Protein AF-W4IY45-F1 (afdb_monomer_lite)

Secondary structure (DSSP, 8-state):
-B-TTSPBP-HHHHHHHHHHHHHHHHHHHHHHHHHHHHHHHHHHHHHHHHHHHHHHHHHHHSS-HHHHHHHHHHHHHH-TT--S-B-HHHHHHHHHHTT----SHHHHHHHHHHH-TT-SSSB-HHHHHHHHHHHHHHHHSPP-HHHHHHIIIIII---TT-SS-S-HHHHHHHHHHH-

Structure (mmCIF, N/CA/C/O backbone):
data_AF-W4IY45-F1
#
_entry.id   AF-W4IY45-F1
#
loop_
_atom_site.group_PDB
_atom_site.id
_atom_site.type_symbol
_atom_site.label_atom_id
_atom_site.label_alt_id
_atom_site.label_comp_id
_atom_site.label_asym_id
_atom_site.label_entity_id
_atom_site.label_seq_id
_atom_site.pdbx_PDB_ins_code
_atom_site.Cartn_x
_atom_site.Cartn_y
_atom_site.Cartn_z
_atom_site.occupancy
_atom_site.B_iso_or_equiv
_atom_site.auth_seq_id
_atom_site.auth_comp_id
_atom_site.auth_asym_id
_atom_site.auth_atom_id
_atom_site.pdbx_PDB_model_num
ATOM 1 N N . MET A 1 1 ? -22.930 11.725 40.849 1.00 50.28 1 MET A N 1
ATOM 2 C CA . MET A 1 1 ? -23.897 10.646 40.537 1.00 50.28 1 MET A CA 1
ATOM 3 C C . MET A 1 1 ? -23.466 9.392 41.282 1.00 50.28 1 MET A C 1
ATOM 5 O O . MET A 1 1 ? -22.306 9.022 41.163 1.00 50.28 1 MET A O 1
ATOM 9 N N . VAL A 1 2 ? -24.352 8.785 42.075 1.00 48.62 2 VAL A N 1
ATOM 10 C CA . VAL A 1 2 ? -24.099 7.513 42.782 1.00 48.62 2 VAL A CA 1
ATOM 11 C C . VAL A 1 2 ? -24.823 6.410 42.011 1.00 48.62 2 VAL A C 1
ATOM 13 O O . VAL A 1 2 ? -25.978 6.597 41.627 1.00 48.62 2 VAL A O 1
ATOM 16 N N . THR A 1 3 ? -24.148 5.299 41.716 1.00 58.56 3 THR A N 1
ATOM 17 C CA . THR A 1 3 ? -24.771 4.162 41.015 1.00 58.56 3 THR A CA 1
ATOM 18 C C . THR A 1 3 ? -25.745 3.418 41.937 1.00 58.56 3 THR A C 1
ATOM 20 O O . THR A 1 3 ? -25.704 3.570 43.157 1.00 58.56 3 THR A O 1
ATOM 23 N N . LYS A 1 4 ? -26.605 2.551 41.377 1.00 54.94 4 LYS A N 1
ATOM 24 C CA . LYS A 1 4 ? -27.532 1.693 42.150 1.00 54.94 4 LYS A CA 1
ATOM 25 C C . LYS A 1 4 ? -26.846 0.817 43.217 1.00 54.94 4 LYS A C 1
ATOM 27 O O . LYS A 1 4 ? -27.533 0.290 44.082 1.00 54.94 4 LYS A O 1
ATOM 32 N N . THR A 1 5 ? -25.521 0.667 43.166 1.00 64.38 5 THR A N 1
ATOM 33 C CA . THR A 1 5 ? -24.708 -0.104 44.117 1.00 64.38 5 THR A CA 1
ATOM 34 C C . THR A 1 5 ? -24.023 0.751 45.193 1.00 64.38 5 THR A C 1
ATOM 36 O O . THR A 1 5 ? -23.265 0.212 45.990 1.00 64.38 5 THR A O 1
ATOM 39 N N . GLY A 1 6 ? -24.284 2.064 45.259 1.00 54.69 6 GLY A N 1
ATOM 40 C CA . GLY A 1 6 ? -23.767 2.944 46.319 1.00 54.69 6 GLY A CA 1
ATOM 41 C C . GLY A 1 6 ? -22.350 3.482 46.092 1.00 54.69 6 GLY A C 1
ATOM 42 O O . GLY A 1 6 ? -21.842 4.227 46.926 1.00 54.69 6 GLY A O 1
ATOM 43 N N . TYR A 1 7 ? -21.719 3.163 44.960 1.00 61.53 7 TYR A N 1
ATOM 44 C CA . TYR A 1 7 ? -20.392 3.675 44.622 1.00 61.53 7 TYR A CA 1
ATOM 45 C C . TYR A 1 7 ? -20.483 5.065 43.977 1.00 61.53 7 TYR A C 1
ATOM 47 O O . TYR A 1 7 ? -21.289 5.310 43.070 1.00 61.53 7 TYR A O 1
ATOM 55 N N . LEU A 1 8 ? -19.643 5.985 44.455 1.00 67.19 8 LEU A N 1
ATOM 56 C CA . LEU A 1 8 ? -19.409 7.288 43.837 1.00 67.19 8 LEU A CA 1
ATOM 57 C C . LEU A 1 8 ? -18.656 7.080 42.519 1.00 67.19 8 LEU A C 1
ATOM 59 O O . LEU A 1 8 ? -17.577 6.495 42.509 1.00 67.19 8 LEU A O 1
ATOM 63 N N . ILE A 1 9 ? -19.228 7.552 41.410 1.00 66.62 9 ILE A N 1
ATOM 64 C CA . ILE A 1 9 ? -18.520 7.582 40.128 1.00 66.62 9 ILE A CA 1
ATOM 65 C C . ILE A 1 9 ? -17.442 8.662 40.226 1.00 66.62 9 ILE A C 1
ATOM 67 O O . ILE A 1 9 ? -17.773 9.841 40.373 1.00 66.62 9 ILE A O 1
ATOM 71 N N . ASP A 1 10 ? -16.173 8.263 40.137 1.00 81.00 10 ASP A N 1
ATOM 72 C CA . ASP A 1 10 ? -15.065 9.197 39.957 1.00 81.00 10 ASP A CA 1
ATOM 73 C C . ASP A 1 10 ? -15.145 9.779 38.542 1.00 81.00 10 ASP A C 1
ATOM 75 O O . ASP A 1 10 ? -14.799 9.139 37.548 1.00 81.00 10 ASP A O 1
ATOM 79 N N . THR A 1 11 ? -15.669 10.997 38.451 1.00 81.94 11 THR A N 1
ATOM 80 C CA . THR A 1 11 ? -15.877 11.686 37.178 1.00 81.94 11 THR A CA 1
ATOM 81 C C . THR A 1 11 ? -14.561 12.013 36.481 1.00 81.94 11 THR A C 1
ATOM 83 O O . THR A 1 11 ? -14.537 12.023 35.256 1.00 81.94 11 THR A O 1
ATOM 86 N N . LYS A 1 12 ? -13.459 12.210 37.222 1.00 84.12 12 LYS A N 1
ATOM 87 C CA . LYS A 1 12 ? -12.136 12.453 36.625 1.00 84.12 12 LYS A CA 1
ATOM 88 C C . LYS A 1 12 ? -11.596 11.189 35.974 1.00 84.12 12 LYS A C 1
ATOM 90 O O . LYS A 1 12 ? -11.085 11.247 34.860 1.00 84.12 12 LYS A O 1
ATOM 95 N N . LEU A 1 13 ? -11.744 10.046 36.645 1.00 82.38 13 LEU A N 1
ATOM 96 C CA . LEU A 1 13 ? -11.388 8.754 36.061 1.00 82.38 13 LEU A CA 1
ATOM 97 C C . LEU A 1 13 ? -12.245 8.457 34.823 1.00 82.38 13 LEU A C 1
ATOM 99 O O . LEU A 1 13 ? -11.724 7.991 33.815 1.00 82.38 13 LEU A O 1
ATOM 103 N N . LEU A 1 14 ? -13.546 8.760 34.873 1.00 84.06 14 LEU A N 1
ATOM 104 C CA . LEU A 1 14 ? -14.443 8.565 33.733 1.00 84.06 14 LEU A CA 1
ATOM 105 C C . LEU A 1 14 ? -14.041 9.426 32.526 1.00 84.06 14 LEU A C 1
ATOM 107 O O . LEU A 1 14 ? -14.014 8.915 31.411 1.00 84.06 14 LEU A O 1
ATOM 111 N N . GLU A 1 15 ? -13.697 10.698 32.739 1.00 86.25 15 GLU A N 1
ATOM 112 C CA . GLU A 1 15 ? -13.178 11.584 31.687 1.00 86.25 15 GLU A CA 1
ATOM 113 C C . GLU A 1 15 ? -11.869 11.050 31.092 1.00 86.25 15 GLU A C 1
ATOM 115 O O . GLU A 1 15 ? -11.712 11.026 29.874 1.00 86.25 15 GLU A O 1
ATOM 120 N N . GLN A 1 16 ? -10.952 10.551 31.925 1.00 87.44 16 GLN A N 1
ATOM 121 C CA . GLN A 1 16 ? -9.695 9.957 31.459 1.00 87.44 16 GLN A CA 1
ATOM 122 C C . GLN A 1 16 ? -9.916 8.706 30.606 1.00 87.44 16 GLN A C 1
ATOM 124 O O . GLN A 1 16 ? -9.326 8.587 29.533 1.00 87.44 16 GLN A O 1
ATOM 129 N N . VAL A 1 17 ? -10.772 7.786 31.061 1.00 85.00 17 VAL A N 1
ATOM 130 C CA . VAL A 1 17 ? -11.128 6.579 30.298 1.00 85.00 17 VAL A CA 1
ATOM 131 C C . VAL A 1 17 ? -11.803 6.965 28.986 1.00 85.00 17 VAL A C 1
ATOM 133 O O . VAL A 1 17 ? -11.487 6.405 27.942 1.00 85.00 17 VAL A O 1
ATOM 136 N N . TRP A 1 18 ? -12.694 7.953 29.018 1.00 84.69 18 TRP A N 1
ATOM 137 C CA . TRP A 1 18 ? -13.391 8.430 27.832 1.00 84.69 18 TRP A CA 1
ATOM 138 C C . TRP A 1 18 ? -12.443 9.030 26.787 1.00 84.69 18 TRP A C 1
ATOM 140 O O . TRP A 1 18 ? -12.529 8.671 25.613 1.00 84.69 18 TRP A O 1
ATOM 150 N N . GLU A 1 19 ? -11.522 9.911 27.187 1.00 88.12 19 GLU A N 1
ATOM 151 C CA . GLU A 1 19 ? -10.541 10.486 26.258 1.00 88.12 19 GLU A CA 1
ATOM 152 C C . GLU A 1 19 ? -9.558 9.431 25.735 1.00 88.12 19 GLU A C 1
ATOM 154 O O . GLU A 1 19 ? -9.197 9.463 24.556 1.00 88.12 19 GLU A O 1
ATOM 159 N N . TYR A 1 20 ? -9.172 8.460 26.569 1.00 89.19 20 TYR A N 1
ATOM 160 C CA . TYR A 1 20 ? -8.346 7.331 26.142 1.00 89.19 20 TYR A CA 1
ATOM 161 C C . TYR A 1 20 ? -9.046 6.495 25.064 1.00 89.19 20 TYR A C 1
ATOM 163 O O . TYR A 1 20 ? -8.506 6.330 23.971 1.00 89.19 20 TYR A O 1
ATOM 171 N N . GLU A 1 21 ? -10.269 6.032 25.330 1.00 85.88 21 GLU A N 1
ATOM 172 C CA . GLU A 1 21 ? -11.052 5.232 24.380 1.00 85.88 21 GLU A CA 1
ATOM 173 C C . GLU A 1 21 ? -11.372 6.016 23.106 1.00 85.88 21 GLU A C 1
ATOM 175 O O . GLU A 1 21 ? -11.332 5.470 22.004 1.00 85.88 21 GLU A O 1
ATOM 180 N N . ARG A 1 22 ? -11.661 7.319 23.214 1.00 83.12 22 ARG A N 1
ATOM 181 C CA . ARG A 1 22 ? -11.863 8.179 22.042 1.00 83.12 22 ARG A CA 1
ATOM 182 C C . ARG A 1 22 ? -10.600 8.244 21.186 1.00 83.12 22 ARG A C 1
ATOM 184 O O . ARG A 1 22 ? -10.692 8.059 19.975 1.00 83.12 22 ARG A O 1
ATOM 191 N N . SER A 1 23 ? -9.447 8.507 21.797 1.00 86.62 23 SER A N 1
ATOM 192 C CA . SER A 1 23 ? -8.158 8.582 21.100 1.00 86.62 23 SER A CA 1
ATOM 193 C C . SER A 1 23 ? -7.814 7.260 20.413 1.00 86.62 23 SER A C 1
ATOM 195 O O . SER A 1 23 ? -7.469 7.238 19.229 1.00 86.62 23 SER A O 1
ATOM 197 N N . ASP A 1 24 ? -7.997 6.143 21.117 1.00 84.19 24 ASP A N 1
ATOM 198 C CA . ASP A 1 24 ? -7.724 4.815 20.574 1.00 84.19 24 ASP A CA 1
ATOM 199 C C . ASP A 1 24 ? -8.681 4.456 19.425 1.00 84.19 24 ASP A C 1
ATOM 201 O O . ASP A 1 24 ? -8.259 3.932 18.393 1.00 84.19 24 ASP A O 1
ATOM 205 N N . ASN A 1 25 ? -9.959 4.829 19.528 1.00 83.06 25 ASN A N 1
ATOM 206 C CA . ASN A 1 25 ? -10.916 4.659 18.436 1.00 83.06 25 ASN A CA 1
ATOM 207 C C . ASN A 1 25 ? -10.571 5.517 17.212 1.00 83.06 25 ASN A C 1
ATOM 209 O O . ASN A 1 25 ? -10.646 5.014 16.092 1.00 83.06 25 ASN A O 1
ATOM 213 N N . ILE A 1 26 ? -10.155 6.775 17.396 1.00 80.94 26 ILE A N 1
ATOM 214 C CA . ILE A 1 26 ? -9.695 7.634 16.290 1.00 80.94 26 ILE A CA 1
ATOM 215 C C . ILE A 1 26 ? -8.510 6.981 15.576 1.00 80.94 26 ILE A C 1
ATOM 217 O O . ILE A 1 26 ? -8.502 6.900 14.347 1.00 80.94 26 ILE A O 1
ATOM 221 N N . LYS A 1 27 ? -7.541 6.466 16.338 1.00 82.44 27 LYS A N 1
ATOM 222 C CA . LYS A 1 27 ? -6.377 5.770 15.788 1.00 82.44 27 LYS A CA 1
ATOM 223 C C . LYS A 1 27 ? -6.788 4.546 14.964 1.00 82.44 27 LYS A C 1
ATOM 225 O O . LYS A 1 27 ? -6.407 4.451 13.801 1.00 82.44 27 LYS A O 1
ATOM 230 N N . ARG A 1 28 ? -7.618 3.659 15.523 1.00 80.94 28 ARG A N 1
ATOM 231 C CA . ARG A 1 28 ? -8.103 2.451 14.828 1.00 80.94 28 ARG A CA 1
ATOM 232 C C . ARG A 1 28 ? -8.882 2.780 13.554 1.00 80.94 28 ARG A C 1
ATOM 234 O O . ARG A 1 28 ? -8.759 2.066 12.564 1.00 80.94 28 ARG A O 1
ATOM 241 N N . ILE A 1 29 ? -9.690 3.844 13.568 1.00 80.81 29 ILE A N 1
ATOM 242 C CA . ILE A 1 29 ? -10.438 4.295 12.384 1.00 80.81 29 ILE A CA 1
ATOM 243 C C . ILE A 1 29 ? -9.480 4.820 11.310 1.00 80.81 29 ILE A C 1
ATOM 245 O O . ILE A 1 29 ? -9.670 4.504 10.138 1.00 80.81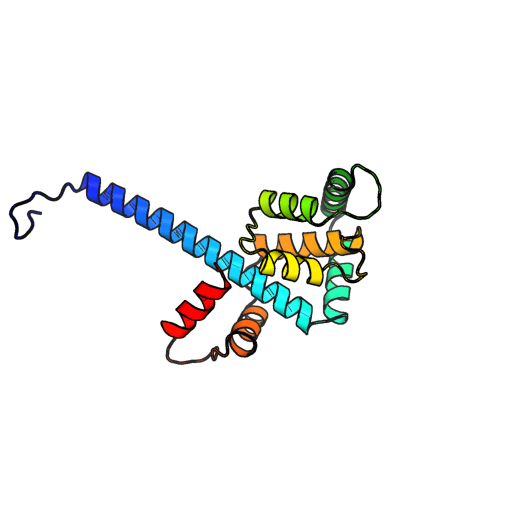 29 ILE A O 1
ATOM 249 N N . SER A 1 30 ? -8.449 5.579 11.688 1.00 79.69 30 SER A N 1
ATOM 250 C CA . SER A 1 30 ? -7.431 6.054 10.741 1.00 79.69 30 SER A CA 1
ATOM 251 C C . SER A 1 30 ? -6.694 4.888 10.085 1.00 79.69 30 SER A C 1
ATOM 253 O O . SER A 1 30 ? -6.630 4.824 8.863 1.00 79.69 30 SER A O 1
ATOM 255 N N . GLU A 1 31 ? -6.224 3.926 10.884 1.00 80.56 31 GLU A N 1
ATOM 256 C CA . GLU A 1 31 ? -5.543 2.721 10.389 1.00 80.56 31 GLU A CA 1
ATOM 257 C C . GLU A 1 31 ? -6.439 1.918 9.434 1.00 80.56 31 GLU A C 1
ATOM 259 O O . GLU A 1 31 ? -5.992 1.454 8.386 1.00 80.56 31 GLU A O 1
ATOM 264 N N . PHE A 1 32 ? -7.731 1.805 9.755 1.00 81.25 32 PHE A N 1
ATOM 265 C CA . PHE A 1 32 ? -8.706 1.151 8.888 1.00 81.25 32 PHE A CA 1
ATOM 266 C C . PHE A 1 32 ? -8.889 1.886 7.553 1.00 81.25 32 PHE A C 1
ATOM 268 O O . PHE A 1 32 ? -8.900 1.251 6.499 1.00 81.25 32 PHE A O 1
ATOM 275 N N . ILE A 1 33 ? -9.011 3.217 7.576 1.00 80.44 33 ILE A N 1
ATOM 276 C CA . ILE A 1 33 ? -9.129 4.035 6.360 1.00 80.44 33 ILE A CA 1
ATOM 277 C C . ILE A 1 33 ? -7.892 3.867 5.477 1.00 80.44 33 ILE A C 1
ATOM 279 O O . ILE A 1 33 ? -8.035 3.650 4.273 1.00 80.44 33 ILE A O 1
ATOM 283 N N . ASP A 1 34 ? -6.699 3.931 6.063 1.00 79.06 34 ASP A N 1
ATOM 284 C CA . ASP A 1 34 ? -5.441 3.794 5.328 1.00 79.06 34 ASP A CA 1
ATOM 285 C C . ASP A 1 34 ? -5.339 2.425 4.652 1.00 79.06 34 ASP A C 1
ATOM 287 O O . ASP A 1 34 ? -4.988 2.330 3.475 1.00 79.06 34 ASP A O 1
ATOM 291 N N . ALA A 1 35 ? -5.744 1.361 5.340 1.00 80.31 35 ALA A N 1
ATOM 292 C CA . ALA A 1 35 ? -5.728 0.027 4.763 1.00 80.31 35 ALA A CA 1
ATOM 293 C C . ALA A 1 35 ? -6.763 -0.163 3.637 1.00 80.31 35 ALA A C 1
ATOM 295 O O . ALA A 1 35 ? -6.462 -0.799 2.624 1.00 80.31 35 ALA A O 1
ATOM 296 N N . ILE A 1 36 ? -7.952 0.447 3.742 1.00 82.56 36 ILE A N 1
ATOM 297 C CA . ILE A 1 36 ? -8.930 0.470 2.640 1.00 82.56 36 ILE A CA 1
ATOM 298 C C . ILE A 1 36 ? -8.383 1.243 1.434 1.00 82.56 36 ILE A C 1
ATOM 300 O O . ILE A 1 36 ? -8.547 0.792 0.296 1.00 82.56 36 ILE A O 1
ATOM 304 N N . LYS A 1 37 ? -7.698 2.373 1.651 1.00 82.50 37 LYS A N 1
ATOM 305 C CA . LYS A 1 37 ? -7.029 3.114 0.568 1.00 82.50 37 LYS A CA 1
ATOM 306 C C . LYS A 1 37 ? -5.977 2.258 -0.129 1.00 82.50 37 LYS A C 1
ATOM 308 O O . LYS A 1 37 ? -5.951 2.215 -1.355 1.00 82.50 37 LYS A O 1
ATOM 313 N N . ILE A 1 38 ? -5.139 1.557 0.634 1.00 82.00 38 ILE A N 1
ATOM 314 C CA . ILE A 1 38 ? -4.110 0.671 0.078 1.00 82.00 38 ILE A CA 1
ATOM 315 C C . ILE A 1 38 ? -4.765 -0.423 -0.770 1.00 82.00 38 ILE A C 1
ATOM 317 O O . ILE A 1 38 ? -4.440 -0.542 -1.949 1.00 82.00 38 ILE A O 1
ATOM 321 N N . LYS A 1 39 ? -5.736 -1.167 -0.222 1.00 82.75 39 LYS A N 1
ATOM 322 C CA . LYS A 1 39 ? -6.390 -2.267 -0.951 1.00 82.75 39 LYS A CA 1
ATOM 323 C C . LYS A 1 39 ? -7.128 -1.802 -2.204 1.00 82.75 39 LYS A C 1
ATOM 325 O O . LYS A 1 39 ? -6.985 -2.425 -3.249 1.00 82.75 39 LYS A O 1
ATOM 330 N N . SER A 1 40 ? -7.873 -0.700 -2.129 1.00 81.69 40 SER A N 1
ATOM 331 C CA . SER A 1 40 ? -8.579 -0.154 -3.302 1.00 81.69 40 SER A CA 1
ATOM 332 C C . SER A 1 40 ? -7.611 0.311 -4.390 1.00 81.69 40 SER A C 1
ATOM 334 O O . SER A 1 40 ? -7.849 0.061 -5.568 1.00 81.69 40 SER A O 1
ATOM 336 N N . THR A 1 41 ? -6.485 0.918 -4.006 1.00 82.31 41 THR A N 1
ATOM 337 C CA . THR A 1 41 ? -5.459 1.359 -4.961 1.00 82.31 41 THR A CA 1
ATOM 338 C C . THR A 1 41 ? -4.751 0.177 -5.620 1.00 82.31 41 THR A C 1
ATOM 340 O O . THR A 1 41 ? -4.533 0.195 -6.829 1.00 82.31 41 THR A O 1
ATOM 343 N N . LEU A 1 42 ? -4.4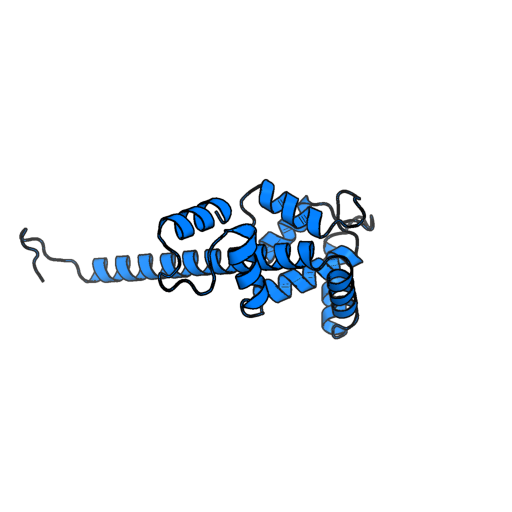25 -0.870 -4.855 1.00 82.94 42 LEU A N 1
ATOM 344 C CA . LEU A 1 42 ? -3.846 -2.100 -5.402 1.00 82.94 42 LEU A CA 1
ATOM 345 C C . LEU A 1 42 ? -4.810 -2.805 -6.362 1.00 82.94 42 LEU A C 1
ATOM 347 O O . LEU A 1 42 ? -4.383 -3.228 -7.435 1.00 82.94 42 LEU A O 1
ATOM 351 N N . HIS A 1 43 ? -6.097 -2.893 -6.006 1.00 84.75 43 HIS A N 1
ATOM 352 C CA . HIS A 1 43 ? -7.139 -3.447 -6.879 1.00 84.75 43 HIS A CA 1
ATOM 353 C C . HIS A 1 43 ? -7.224 -2.670 -8.194 1.00 84.75 43 HIS A C 1
ATOM 355 O O . HIS A 1 43 ? -7.098 -3.252 -9.268 1.00 84.75 43 HIS A O 1
ATOM 361 N N . ALA A 1 44 ? -7.310 -1.340 -8.116 1.00 82.44 44 ALA A N 1
ATOM 362 C CA . ALA A 1 44 ? -7.340 -0.478 -9.294 1.00 82.44 44 ALA A CA 1
ATOM 363 C C . ALA A 1 44 ? -6.076 -0.608 -10.161 1.00 82.44 44 ALA A C 1
ATOM 365 O O . ALA A 1 44 ? -6.168 -0.546 -11.386 1.00 82.44 44 ALA A O 1
ATOM 366 N N . LEU A 1 45 ? -4.899 -0.818 -9.559 1.00 82.81 45 LEU A N 1
ATOM 367 C CA . LEU A 1 45 ? -3.666 -1.034 -10.318 1.00 82.81 45 LEU A CA 1
ATOM 368 C C . LEU A 1 45 ? -3.672 -2.372 -11.065 1.00 82.81 45 LEU A C 1
ATOM 370 O O . LEU A 1 45 ? -3.228 -2.434 -12.212 1.00 82.81 45 LEU A O 1
ATOM 374 N N . LYS A 1 46 ? -4.187 -3.430 -10.429 1.00 83.19 46 LYS A N 1
ATOM 375 C CA . LYS A 1 46 ? -4.323 -4.757 -11.042 1.00 83.19 46 LYS A CA 1
ATOM 376 C C . LYS A 1 46 ? -5.322 -4.739 -12.199 1.00 83.19 46 LYS A C 1
ATOM 378 O O . LYS A 1 46 ? -4.973 -5.177 -13.293 1.00 83.19 46 LYS A O 1
ATOM 383 N N . GLU A 1 47 ? -6.509 -4.179 -11.981 1.00 82.62 47 GLU A N 1
ATOM 384 C CA . GLU A 1 47 ? -7.584 -4.116 -12.983 1.00 82.62 47 GLU A CA 1
ATOM 385 C C . GLU A 1 47 ? -7.293 -3.109 -14.106 1.00 82.62 47 GLU A C 1
ATOM 387 O O . GLU A 1 47 ? -7.535 -3.378 -15.283 1.00 82.62 47 GLU A O 1
ATOM 392 N N . GLY A 1 48 ? -6.717 -1.949 -13.773 1.00 77.50 48 GLY A N 1
ATOM 393 C CA . GLY A 1 48 ? -6.369 -0.905 -14.743 1.00 77.50 48 GLY A CA 1
ATOM 394 C C . GLY A 1 48 ? -5.257 -1.308 -15.720 1.00 77.50 48 GLY A C 1
ATOM 395 O O . GLY A 1 48 ? -5.095 -0.684 -16.778 1.00 77.50 48 GLY A O 1
ATOM 396 N N . GLY A 1 49 ? -4.498 -2.354 -15.382 1.00 80.31 49 GLY A N 1
ATOM 397 C CA . GLY A 1 49 ? -3.493 -2.971 -16.238 1.00 80.31 49 GLY A CA 1
ATOM 398 C C . GLY A 1 49 ? -2.435 -1.992 -16.763 1.00 80.31 49 GLY A C 1
ATOM 399 O O . GLY A 1 49 ? -2.047 -1.018 -16.118 1.00 80.31 49 GLY A O 1
ATOM 400 N N . GLU A 1 50 ? -1.954 -2.250 -17.981 1.00 83.06 50 GLU A N 1
ATOM 401 C CA . GLU A 1 50 ? -0.873 -1.476 -18.614 1.00 83.06 50 GLU A CA 1
ATOM 402 C C . GLU A 1 50 ? -1.217 0.002 -18.848 1.00 83.06 50 GLU A C 1
ATOM 404 O O . GLU A 1 50 ? -0.340 0.864 -18.785 1.00 83.06 50 GLU A O 1
ATOM 409 N N . ILE A 1 51 ? -2.482 0.319 -19.135 1.00 84.88 51 ILE A N 1
ATOM 410 C CA . ILE A 1 51 ? -2.889 1.692 -19.462 1.00 84.88 51 ILE A CA 1
ATOM 411 C C . ILE A 1 51 ? -2.766 2.578 -18.224 1.00 84.88 51 ILE A C 1
ATOM 413 O O . ILE A 1 51 ? -2.164 3.652 -18.295 1.00 84.88 51 ILE A O 1
ATOM 417 N N . PHE A 1 52 ? -3.293 2.116 -17.091 1.00 84.25 52 PHE A N 1
ATOM 418 C CA . PHE A 1 52 ? -3.214 2.852 -15.836 1.00 84.25 52 PHE A CA 1
ATOM 419 C C . PHE A 1 52 ? -1.767 2.961 -15.335 1.00 84.25 52 PHE A C 1
ATOM 421 O O . PHE A 1 52 ? -1.323 4.044 -14.951 1.00 84.25 52 PHE A O 1
ATOM 428 N N . TRP A 1 53 ? -0.981 1.886 -15.456 1.00 86.38 53 TRP A N 1
ATOM 429 C CA . TRP A 1 53 ? 0.445 1.915 -15.125 1.00 86.38 53 TRP A CA 1
ATOM 430 C C . TRP A 1 53 ? 1.216 2.976 -15.924 1.00 86.38 53 TRP A C 1
ATOM 432 O O . TRP A 1 53 ? 1.959 3.778 -15.357 1.00 86.38 53 TRP A O 1
ATOM 442 N N . ARG A 1 54 ? 0.996 3.057 -17.243 1.00 87.12 54 ARG A N 1
ATOM 443 C CA . ARG A 1 54 ? 1.631 4.083 -18.090 1.00 87.12 54 ARG A CA 1
ATOM 444 C C . ARG A 1 54 ? 1.228 5.498 -17.698 1.00 87.12 54 ARG A C 1
ATOM 446 O O . ARG A 1 54 ? 2.066 6.394 -17.744 1.00 87.12 54 ARG A O 1
ATOM 453 N N . GLN A 1 55 ? -0.025 5.713 -17.304 1.00 87.31 55 GLN A N 1
ATOM 454 C CA . GLN A 1 55 ? -0.469 7.016 -16.804 1.00 87.31 55 GLN A CA 1
ATOM 455 C C . GLN A 1 55 ? 0.280 7.409 -15.528 1.00 87.31 55 GLN A C 1
ATOM 457 O O . GLN A 1 55 ? 0.718 8.552 -15.414 1.00 87.31 55 GLN A O 1
ATOM 462 N N . LEU A 1 56 ? 0.482 6.472 -14.600 1.00 86.88 56 LEU A N 1
ATOM 463 C CA . LEU A 1 56 ? 1.258 6.714 -13.381 1.00 86.88 56 LEU A CA 1
ATOM 464 C C . LEU A 1 56 ? 2.733 6.976 -13.678 1.00 86.88 56 LEU A C 1
ATOM 466 O O . LEU A 1 56 ? 3.320 7.879 -13.083 1.00 86.88 56 LEU A O 1
ATOM 470 N N . LEU A 1 57 ? 3.314 6.258 -14.638 1.00 87.94 57 LEU A N 1
ATOM 471 C CA . LEU A 1 57 ? 4.679 6.505 -15.096 1.00 87.94 57 LEU A CA 1
ATOM 472 C C . LEU A 1 57 ? 4.819 7.926 -15.665 1.00 87.94 57 LEU A C 1
ATOM 474 O O . LEU A 1 57 ? 5.713 8.667 -15.260 1.00 87.94 57 LEU A O 1
ATOM 478 N N . ILE A 1 58 ? 3.893 8.349 -16.533 1.00 87.62 58 ILE A N 1
ATOM 479 C CA . ILE A 1 58 ? 3.850 9.723 -17.062 1.00 87.62 58 ILE A CA 1
ATOM 480 C C . ILE A 1 58 ? 3.660 10.731 -15.923 1.00 87.62 58 ILE A C 1
ATOM 482 O O . ILE A 1 58 ? 4.327 11.763 -15.884 1.00 87.62 58 ILE A O 1
ATOM 486 N N . LYS A 1 59 ? 2.786 10.441 -14.953 1.00 87.06 59 LYS A N 1
ATOM 487 C CA . LYS A 1 59 ? 2.580 11.304 -13.782 1.00 87.06 59 LYS A CA 1
ATOM 488 C C . LYS A 1 59 ? 3.872 11.450 -12.977 1.00 87.06 59 LYS A C 1
ATOM 490 O O . LYS A 1 59 ? 4.190 12.553 -12.548 1.00 87.06 59 LYS A O 1
ATOM 495 N N . SER A 1 60 ? 4.643 10.373 -12.830 1.00 85.50 60 SER A N 1
ATOM 496 C CA . SER A 1 60 ? 5.924 10.379 -12.117 1.00 85.50 60 SER A CA 1
ATOM 497 C C . SER A 1 60 ? 7.007 11.198 -12.827 1.00 85.50 60 SER A C 1
ATOM 499 O O . SER A 1 60 ? 7.816 11.835 -12.161 1.00 85.50 60 SER A O 1
ATOM 501 N N . SER A 1 61 ? 6.996 11.248 -14.163 1.00 82.12 61 SER A N 1
ATOM 502 C CA . SER A 1 61 ? 7.961 12.023 -14.956 1.00 82.12 61 SER A CA 1
ATOM 503 C C . SER A 1 61 ? 7.551 13.481 -15.179 1.00 82.12 61 SER A C 1
ATOM 505 O O . SER A 1 61 ? 8.390 14.306 -15.531 1.00 82.12 61 SER A O 1
ATOM 507 N N . THR A 1 62 ? 6.279 13.813 -14.952 1.00 87.44 62 THR A N 1
ATOM 508 C CA . THR A 1 62 ? 5.722 15.169 -15.110 1.00 87.44 62 THR A CA 1
ATOM 509 C C . THR A 1 62 ? 5.591 15.932 -13.790 1.00 87.44 62 THR A C 1
ATOM 511 O O . THR A 1 62 ? 5.072 17.051 -13.774 1.00 87.44 62 THR A O 1
ATOM 514 N N . VAL A 1 63 ? 6.069 15.367 -12.675 1.00 85.00 63 VAL A N 1
ATOM 515 C CA . VAL A 1 63 ? 6.106 16.083 -11.395 1.00 85.00 63 VAL A CA 1
ATOM 516 C C . VAL A 1 63 ? 7.044 17.301 -11.458 1.00 85.00 63 VAL A C 1
ATOM 518 O O . VAL A 1 63 ? 8.053 17.274 -12.163 1.00 85.00 63 VAL A O 1
ATOM 521 N N . PRO A 1 64 ? 6.762 18.368 -10.688 1.00 87.75 64 PRO A N 1
ATOM 522 C CA . PRO A 1 64 ? 7.675 19.496 -10.519 1.00 87.75 64 PRO A CA 1
ATOM 523 C C . PRO A 1 64 ? 9.110 19.071 -10.159 1.00 87.75 64 PRO A C 1
ATOM 525 O O . PRO A 1 64 ? 9.305 18.146 -9.368 1.00 87.75 64 PRO A O 1
ATOM 528 N N . SER A 1 65 ? 10.121 19.781 -10.675 1.00 84.62 65 SER A N 1
ATOM 529 C CA . SER A 1 65 ? 11.543 19.403 -10.541 1.00 84.62 65 SER A CA 1
ATOM 530 C C . SER A 1 65 ? 12.000 19.223 -9.090 1.00 84.62 65 SER A C 1
ATOM 532 O O . SER A 1 65 ? 12.734 18.293 -8.781 1.00 84.62 65 SER A O 1
ATOM 534 N N . ASN A 1 66 ? 11.492 20.037 -8.164 1.00 83.12 66 ASN A N 1
ATOM 535 C CA . ASN A 1 66 ? 11.777 19.907 -6.731 1.00 83.12 66 ASN A CA 1
ATOM 536 C C . ASN A 1 66 ? 11.235 18.602 -6.111 1.00 83.12 66 ASN A C 1
ATOM 538 O O . ASN A 1 66 ? 11.754 18.134 -5.098 1.00 83.12 66 ASN A O 1
ATOM 542 N N . ILE A 1 67 ? 10.162 18.033 -6.665 1.00 83.38 67 ILE A N 1
ATOM 543 C CA . ILE A 1 67 ? 9.627 16.727 -6.263 1.00 83.38 67 ILE A CA 1
ATOM 544 C C . ILE A 1 67 ? 10.452 15.623 -6.919 1.00 83.38 67 ILE A C 1
ATOM 546 O O . ILE A 1 67 ? 10.813 14.666 -6.239 1.00 83.38 67 ILE A O 1
ATOM 550 N N . GLN A 1 68 ? 10.816 15.787 -8.191 1.00 86.12 68 GLN A N 1
ATOM 551 C CA . GLN A 1 68 ? 11.662 14.839 -8.914 1.00 86.12 68 GLN A CA 1
ATOM 552 C C . GLN A 1 68 ? 13.032 14.661 -8.238 1.00 86.12 68 GLN A C 1
ATOM 554 O O . GLN A 1 68 ? 13.463 13.535 -8.005 1.00 86.12 68 GLN A O 1
ATOM 559 N N . GLU A 1 69 ? 13.675 15.756 -7.825 1.00 86.94 69 GLU A N 1
ATOM 560 C CA . GLU A 1 69 ? 14.935 15.737 -7.070 1.00 86.94 69 GLU A CA 1
ATOM 561 C C . GLU A 1 69 ? 14.803 14.987 -5.739 1.00 86.94 69 GLU A C 1
ATOM 563 O O . GLU A 1 69 ? 15.691 14.226 -5.361 1.00 86.94 69 GLU A O 1
ATOM 568 N N . LYS A 1 70 ? 13.673 15.153 -5.038 1.00 87.00 70 LYS A N 1
ATOM 569 C CA . LYS A 1 70 ? 13.388 14.416 -3.798 1.00 87.00 70 LYS A CA 1
ATOM 570 C C . LYS A 1 70 ? 13.156 12.929 -4.049 1.00 87.00 70 LYS A C 1
ATOM 572 O O . LYS A 1 70 ? 13.619 12.105 -3.272 1.00 87.00 70 LYS A O 1
ATOM 577 N N . MET A 1 71 ? 12.438 12.569 -5.110 1.00 86.69 71 MET A N 1
ATOM 578 C CA . MET A 1 71 ? 12.237 11.164 -5.483 1.00 86.69 71 MET A CA 1
ATOM 579 C C . MET A 1 71 ? 13.573 10.498 -5.815 1.00 86.69 71 MET A C 1
ATOM 581 O O . MET A 1 71 ? 13.849 9.392 -5.355 1.00 86.69 71 MET A O 1
ATOM 585 N N . PHE A 1 72 ? 14.430 11.209 -6.546 1.00 89.00 72 PHE A N 1
ATOM 586 C CA . PHE A 1 72 ? 15.757 10.737 -6.913 1.00 89.00 72 PHE A CA 1
ATOM 587 C C . PHE A 1 72 ? 16.702 10.633 -5.708 1.00 89.00 72 PHE A C 1
ATOM 589 O O . PHE A 1 72 ? 17.450 9.664 -5.601 1.00 89.00 72 PHE A O 1
ATOM 596 N N . SER A 1 73 ? 16.646 11.572 -4.759 1.00 89.06 73 SER A N 1
ATOM 597 C CA . SER A 1 73 ? 17.459 11.488 -3.539 1.00 89.06 73 SER A CA 1
ATOM 598 C C . SER A 1 73 ? 17.047 10.319 -2.642 1.00 89.06 73 SER A C 1
ATOM 600 O O . SER A 1 73 ? 17.915 9.638 -2.100 1.00 89.06 73 SER A O 1
ATOM 602 N N . ILE A 1 74 ? 15.743 10.032 -2.539 1.00 89.00 74 ILE A N 1
ATOM 603 C CA . ILE A 1 74 ? 15.241 8.838 -1.844 1.00 89.00 74 ILE A CA 1
ATOM 604 C C . ILE A 1 74 ? 15.715 7.571 -2.562 1.00 89.00 74 ILE A C 1
ATOM 606 O O . ILE A 1 74 ? 16.179 6.646 -1.902 1.00 89.00 74 ILE A O 1
ATOM 610 N N . TRP A 1 75 ? 15.638 7.535 -3.897 1.00 90.31 75 TRP A N 1
ATOM 611 C CA . TRP A 1 75 ? 16.142 6.412 -4.691 1.00 90.31 75 TRP A CA 1
ATOM 612 C C . TRP A 1 75 ? 17.622 6.138 -4.408 1.00 90.31 75 TRP A C 1
ATOM 614 O O . TRP A 1 75 ? 17.960 5.018 -4.041 1.00 90.31 75 TRP A O 1
ATOM 624 N N . ILE A 1 76 ? 18.486 7.157 -4.492 1.00 89.31 76 ILE A N 1
ATOM 625 C CA . ILE A 1 76 ? 19.922 7.014 -4.194 1.00 89.31 76 ILE A CA 1
ATOM 626 C C . ILE A 1 76 ? 20.139 6.513 -2.764 1.00 89.31 76 ILE A C 1
ATOM 628 O O . ILE A 1 76 ? 20.981 5.651 -2.533 1.00 89.31 76 ILE A O 1
ATOM 632 N N . GLY A 1 77 ? 19.376 7.039 -1.802 1.00 87.69 77 GLY A N 1
ATOM 633 C CA . GLY A 1 77 ? 19.477 6.621 -0.406 1.00 87.69 77 GLY A CA 1
ATOM 634 C C . GLY A 1 77 ? 19.069 5.165 -0.162 1.00 87.69 77 GLY A C 1
ATOM 635 O O . GLY A 1 77 ? 19.486 4.579 0.828 1.00 87.69 77 GLY A O 1
ATOM 636 N N . LEU A 1 78 ? 18.261 4.565 -1.039 1.00 87.00 78 LEU A N 1
ATOM 637 C CA . LEU A 1 78 ? 17.863 3.159 -0.938 1.00 87.00 78 LEU A CA 1
ATOM 638 C C . LEU A 1 78 ? 18.760 2.247 -1.792 1.00 87.00 78 LEU A C 1
ATOM 640 O O . LEU A 1 78 ? 19.122 1.151 -1.352 1.00 87.00 78 LEU A O 1
ATOM 644 N N . ASP A 1 79 ? 19.180 2.704 -2.970 1.00 89.62 79 ASP A N 1
ATOM 645 C CA . ASP A 1 79 ? 20.134 2.025 -3.854 1.00 89.62 79 ASP A CA 1
ATOM 646 C C . ASP A 1 79 ? 21.591 2.418 -3.541 1.00 89.62 79 ASP A C 1
ATOM 648 O O . ASP A 1 79 ? 22.371 2.762 -4.425 1.00 89.62 79 ASP A O 1
ATOM 652 N N . GLU A 1 80 ? 21.976 2.359 -2.260 1.00 83.94 80 GLU A N 1
ATOM 653 C CA . GLU A 1 80 ? 23.324 2.731 -1.781 1.00 83.94 80 GLU A CA 1
ATOM 654 C C . GLU A 1 80 ? 24.456 1.984 -2.508 1.00 83.94 80 GLU A C 1
ATOM 656 O O . GLU A 1 80 ? 25.568 2.488 -2.649 1.00 83.94 80 GLU A O 1
ATOM 661 N N . GLU A 1 81 ? 24.170 0.767 -2.971 1.00 84.44 81 GLU A N 1
ATOM 662 C CA . GLU A 1 81 ? 25.122 -0.096 -3.668 1.00 84.44 81 GLU A CA 1
ATOM 663 C C . GLU A 1 81 ? 25.098 0.082 -5.193 1.00 84.44 81 GLU A C 1
ATOM 665 O O . GLU A 1 81 ? 25.818 -0.620 -5.903 1.00 84.44 81 GLU A O 1
ATOM 670 N N . ASN A 1 82 ? 24.282 1.015 -5.696 1.00 82.69 82 ASN A N 1
ATOM 671 C CA . ASN A 1 82 ? 24.123 1.347 -7.111 1.00 82.69 82 ASN A CA 1
ATOM 672 C C . ASN A 1 82 ? 23.874 0.107 -7.988 1.00 82.69 82 ASN A C 1
ATOM 674 O O . ASN A 1 82 ? 24.448 -0.046 -9.071 1.00 82.69 82 ASN A O 1
ATOM 678 N N . ARG A 1 83 ? 23.045 -0.817 -7.490 1.00 82.94 83 ARG A N 1
ATOM 679 C CA . ARG A 1 83 ? 22.686 -2.055 -8.196 1.00 82.94 83 ARG A CA 1
ATOM 680 C C . ARG A 1 83 ? 21.602 -1.805 -9.243 1.00 82.94 83 ARG A C 1
ATOM 682 O O . ARG A 1 83 ? 21.340 -2.683 -10.064 1.00 82.94 83 ARG A O 1
ATOM 689 N N . GLY A 1 84 ? 20.949 -0.642 -9.202 1.00 85.50 84 GLY A N 1
ATOM 690 C CA . GLY A 1 84 ? 19.826 -0.297 -10.068 1.00 85.50 84 GLY A CA 1
ATOM 691 C C . GLY A 1 84 ? 18.514 -0.983 -9.674 1.00 85.50 84 GLY A C 1
ATOM 692 O O . GLY A 1 84 ? 17.541 -0.897 -10.424 1.00 85.50 84 GLY A O 1
ATOM 693 N N . ILE A 1 85 ? 18.492 -1.696 -8.541 1.00 88.12 85 ILE A N 1
ATOM 694 C CA . ILE A 1 85 ? 17.352 -2.475 -8.043 1.00 88.12 85 ILE A CA 1
ATOM 695 C C . ILE A 1 85 ? 17.329 -2.380 -6.517 1.00 88.12 85 ILE A C 1
ATOM 697 O O . ILE A 1 85 ? 18.316 -2.712 -5.855 1.00 88.12 85 ILE A O 1
ATOM 701 N N . ILE A 1 86 ? 16.186 -1.983 -5.961 1.00 88.19 86 ILE A N 1
ATOM 702 C CA . ILE A 1 86 ? 15.946 -1.974 -4.517 1.00 88.19 86 ILE A CA 1
ATOM 703 C C . ILE A 1 86 ? 15.224 -3.264 -4.133 1.00 88.19 86 ILE A C 1
ATOM 705 O O . ILE A 1 86 ? 14.197 -3.621 -4.712 1.00 88.19 86 ILE A O 1
ATOM 709 N N . ASP A 1 87 ? 15.752 -3.958 -3.132 1.00 87.75 87 ASP A N 1
ATOM 710 C CA . ASP A 1 87 ? 15.160 -5.179 -2.609 1.00 87.75 87 ASP A CA 1
ATOM 711 C C . ASP A 1 87 ? 13.907 -4.900 -1.766 1.00 87.75 87 ASP A C 1
ATOM 713 O O . ASP A 1 87 ? 13.713 -3.832 -1.174 1.00 87.75 87 ASP A O 1
ATOM 717 N N . SER A 1 88 ? 13.064 -5.922 -1.647 1.00 84.25 88 SER A N 1
ATOM 718 C CA . SER A 1 88 ? 11.818 -5.869 -0.879 1.00 84.25 88 SER A CA 1
ATOM 719 C C . SER A 1 88 ? 12.023 -5.400 0.564 1.00 84.25 88 SER A C 1
ATOM 721 O O . SER A 1 88 ? 11.197 -4.661 1.099 1.00 84.25 88 SER A O 1
ATOM 723 N N . SER A 1 89 ? 13.145 -5.764 1.199 1.00 86.25 89 SER A N 1
ATOM 724 C CA . SER A 1 89 ? 13.405 -5.411 2.598 1.00 86.25 89 SER A CA 1
ATOM 725 C C . SER A 1 89 ? 13.595 -3.903 2.803 1.00 86.25 89 SER A C 1
ATOM 727 O O . SER A 1 89 ? 13.070 -3.336 3.769 1.00 86.25 89 SER A O 1
ATOM 729 N N . LYS A 1 90 ? 14.293 -3.224 1.884 1.00 87.88 90 LYS A N 1
ATOM 730 C CA . LYS A 1 90 ? 14.483 -1.769 1.921 1.00 87.88 90 LYS A CA 1
ATOM 731 C C . LYS A 1 90 ? 13.195 -1.026 1.588 1.00 87.88 90 LYS A C 1
ATOM 733 O O . LYS A 1 90 ? 12.887 -0.040 2.258 1.00 87.88 90 LYS A O 1
ATOM 738 N N . ILE A 1 91 ? 12.405 -1.529 0.639 1.00 87.12 91 ILE A N 1
ATOM 739 C CA . ILE A 1 91 ? 11.097 -0.946 0.298 1.00 87.12 91 ILE A CA 1
ATOM 740 C C . ILE A 1 91 ? 10.153 -1.002 1.503 1.00 87.12 91 ILE A C 1
ATOM 742 O O . ILE A 1 91 ? 9.514 -0.006 1.832 1.00 87.12 91 ILE A O 1
ATOM 746 N N . LEU A 1 92 ? 10.118 -2.120 2.228 1.00 85.56 92 LEU A N 1
ATOM 747 C CA . LEU A 1 92 ? 9.282 -2.254 3.424 1.00 85.56 92 LEU A CA 1
ATOM 748 C C . LEU A 1 92 ? 9.703 -1.313 4.550 1.00 85.56 92 LEU A C 1
ATOM 750 O O . LEU A 1 92 ? 8.853 -0.689 5.189 1.00 85.56 92 LEU A O 1
ATOM 754 N N . LYS A 1 93 ? 11.013 -1.154 4.775 1.00 87.44 93 LYS A N 1
ATOM 755 C CA . LYS A 1 93 ? 11.528 -0.150 5.720 1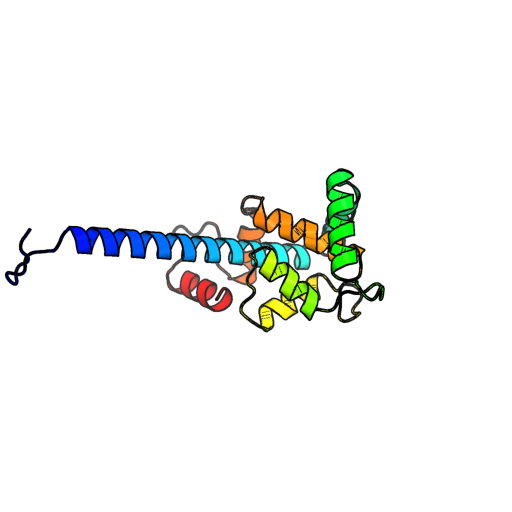.00 87.44 93 LYS A CA 1
ATOM 756 C C . LYS A 1 93 ? 11.114 1.263 5.308 1.00 87.44 93 LYS A C 1
ATOM 758 O O . LYS A 1 93 ? 10.714 2.047 6.169 1.00 87.44 93 LYS A O 1
ATOM 763 N N . PHE A 1 94 ? 11.164 1.571 4.012 1.00 87.00 94 PHE A N 1
ATOM 764 C CA . PHE A 1 94 ? 10.701 2.849 3.482 1.00 87.00 94 PHE A CA 1
ATOM 765 C C . PHE A 1 94 ? 9.200 3.054 3.731 1.00 87.00 94 PHE A C 1
ATOM 767 O O . PHE A 1 94 ? 8.841 4.058 4.340 1.00 87.00 94 PHE A O 1
ATOM 774 N N . LEU A 1 95 ? 8.332 2.106 3.370 1.00 84.50 95 LEU A N 1
ATOM 775 C CA . LEU A 1 95 ? 6.882 2.206 3.602 1.00 84.50 95 LEU A CA 1
ATOM 776 C C . LEU A 1 95 ? 6.551 2.435 5.081 1.00 84.50 95 LEU A C 1
ATOM 778 O O . LEU A 1 95 ? 5.816 3.367 5.414 1.00 84.50 95 LEU A O 1
ATOM 782 N N . LYS A 1 96 ? 7.203 1.681 5.974 1.00 84.44 96 LYS A N 1
ATOM 783 C CA . LYS A 1 96 ? 7.064 1.852 7.425 1.00 84.44 96 LYS A CA 1
ATOM 784 C C . LYS A 1 96 ? 7.480 3.250 7.888 1.00 84.44 96 LYS A C 1
ATOM 786 O O . LYS A 1 96 ? 6.819 3.836 8.740 1.00 84.44 96 LYS A O 1
ATOM 791 N N . SER A 1 97 ? 8.542 3.817 7.307 1.00 83.25 97 SER A N 1
ATOM 792 C CA . SER A 1 97 ? 8.978 5.192 7.605 1.00 83.25 97 SER A CA 1
ATOM 793 C C . SER A 1 97 ? 7.976 6.258 7.149 1.00 83.25 97 SER A C 1
ATOM 795 O O . SER A 1 97 ? 7.922 7.334 7.737 1.00 83.25 97 SER A O 1
ATOM 797 N N . GLN A 1 98 ? 7.174 5.959 6.122 1.00 79.56 98 GLN A N 1
ATOM 798 C CA . GLN A 1 98 ? 6.120 6.844 5.621 1.00 79.56 98 GLN A CA 1
ATOM 799 C C . GLN A 1 98 ? 4.800 6.695 6.398 1.00 79.56 98 GLN A C 1
ATOM 801 O O . GLN A 1 98 ? 3.826 7.362 6.066 1.00 79.56 98 GLN A O 1
ATOM 806 N N . GLY A 1 99 ? 4.760 5.838 7.426 1.00 75.69 99 GLY A N 1
ATOM 807 C CA . GLY A 1 99 ? 3.557 5.559 8.213 1.00 75.69 99 GLY A CA 1
ATOM 808 C C . GLY A 1 99 ? 2.658 4.469 7.626 1.00 75.69 99 GLY A C 1
ATOM 809 O O . GLY A 1 99 ? 1.601 4.198 8.187 1.00 75.69 99 GLY A O 1
ATOM 810 N N . ILE A 1 100 ? 3.075 3.809 6.541 1.00 78.31 100 ILE A N 1
ATOM 811 C CA . ILE A 1 100 ? 2.343 2.689 5.946 1.00 78.31 100 ILE A CA 1
ATOM 812 C C . ILE A 1 100 ? 2.799 1.397 6.622 1.00 78.31 100 ILE A C 1
ATOM 814 O O . ILE A 1 100 ? 3.903 0.904 6.381 1.00 78.31 100 ILE A O 1
ATOM 818 N N . ASN A 1 101 ? 1.940 0.843 7.474 1.00 73.50 101 ASN A N 1
ATOM 819 C CA . ASN A 1 101 ? 2.176 -0.443 8.122 1.00 73.50 101 ASN A CA 1
ATOM 820 C C . ASN A 1 101 ? 1.420 -1.545 7.381 1.00 73.50 101 ASN A C 1
ATOM 822 O O . ASN A 1 101 ? 0.220 -1.711 7.568 1.00 73.50 101 ASN A O 1
ATOM 826 N N . LEU A 1 102 ? 2.142 -2.317 6.570 1.00 72.88 102 LEU A N 1
ATOM 827 C CA . LEU A 1 102 ? 1.655 -3.599 6.064 1.00 72.88 102 LEU A CA 1
ATOM 828 C C . LEU A 1 102 ? 1.930 -4.659 7.140 1.00 72.88 102 LEU A C 1
ATOM 830 O O . LEU A 1 102 ? 3.083 -4.844 7.538 1.00 72.88 102 LEU A O 1
ATOM 834 N N . THR A 1 103 ? 0.881 -5.289 7.666 1.00 66.56 103 THR A N 1
ATOM 835 C CA . THR A 1 103 ? 0.964 -6.206 8.817 1.00 66.56 103 THR A CA 1
ATOM 836 C C . THR A 1 103 ? 1.139 -7.663 8.411 1.00 66.56 103 THR A C 1
ATOM 838 O O . THR A 1 103 ? 1.859 -8.389 9.098 1.00 66.56 103 THR A O 1
ATOM 841 N N . SER A 1 104 ? 0.536 -8.098 7.302 1.00 70.69 104 SER A N 1
ATOM 842 C CA . SER A 1 104 ? 0.620 -9.487 6.850 1.00 70.69 104 SER A CA 1
ATOM 843 C C . SER A 1 104 ? 1.704 -9.692 5.781 1.00 70.69 104 SER A C 1
ATOM 845 O O . SER A 1 104 ? 1.901 -8.860 4.893 1.00 70.69 104 SER A O 1
ATOM 847 N N . GLU A 1 105 ? 2.406 -10.832 5.831 1.00 71.31 105 GLU A N 1
ATOM 848 C CA . GLU A 1 105 ? 3.359 -11.221 4.774 1.00 71.31 105 GLU A CA 1
ATOM 849 C C . GLU A 1 105 ? 2.682 -11.346 3.403 1.00 71.31 105 GLU A C 1
ATOM 851 O O . GLU A 1 105 ? 3.301 -11.070 2.375 1.00 71.31 105 GLU A O 1
ATOM 856 N N . HIS A 1 106 ? 1.408 -11.745 3.390 1.00 75.69 106 HIS A N 1
ATOM 857 C CA . HIS A 1 106 ? 0.610 -11.830 2.174 1.00 75.69 106 HIS A CA 1
ATOM 858 C C . HIS A 1 10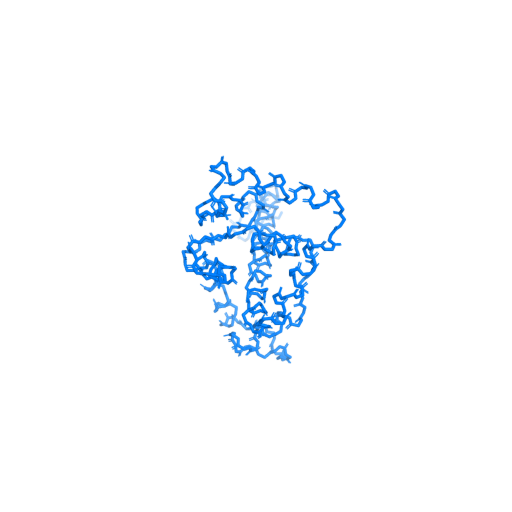6 ? 0.425 -10.452 1.535 1.00 75.69 106 HIS A C 1
ATOM 860 O O . HIS A 1 106 ? 0.738 -10.296 0.358 1.00 75.69 106 HIS A O 1
ATOM 866 N N . ASP A 1 107 ? -0.016 -9.453 2.305 1.00 73.69 107 ASP A N 1
ATOM 867 C CA . ASP A 1 107 ? -0.243 -8.093 1.801 1.00 73.69 107 ASP A CA 1
ATOM 868 C C . ASP A 1 107 ? 1.067 -7.436 1.371 1.00 73.69 107 ASP A C 1
ATOM 870 O O . ASP A 1 107 ? 1.102 -6.714 0.382 1.00 73.69 107 ASP A O 1
ATOM 874 N N . ILE A 1 108 ? 2.163 -7.715 2.080 1.00 76.81 108 ILE A N 1
ATOM 875 C CA . ILE A 1 108 ? 3.510 -7.282 1.697 1.00 76.81 108 ILE A CA 1
ATOM 876 C C . ILE A 1 108 ? 3.883 -7.822 0.318 1.00 76.81 108 ILE A C 1
ATOM 878 O O . ILE A 1 108 ? 4.328 -7.062 -0.544 1.00 76.81 108 ILE A O 1
ATOM 882 N N . ARG A 1 109 ? 3.715 -9.131 0.109 1.00 80.06 109 ARG A N 1
ATOM 883 C CA . ARG A 1 109 ? 4.047 -9.772 -1.162 1.00 80.06 109 ARG A CA 1
ATOM 884 C C . ARG A 1 109 ? 3.147 -9.253 -2.275 1.00 80.06 109 ARG A C 1
ATOM 886 O O . ARG A 1 109 ? 3.657 -8.829 -3.302 1.00 80.06 109 ARG A O 1
ATOM 893 N N . GLU A 1 110 ? 1.840 -9.229 -2.043 1.00 81.12 110 GLU A N 1
ATOM 894 C CA . GLU A 1 110 ? 0.854 -8.747 -3.008 1.00 81.12 110 GLU A CA 1
ATOM 895 C C . GLU A 1 110 ? 1.117 -7.290 -3.400 1.00 81.12 110 GLU A C 1
ATOM 897 O O . GLU A 1 110 ? 1.091 -6.951 -4.580 1.00 81.12 110 GLU A O 1
ATOM 902 N N . PHE A 1 111 ? 1.419 -6.434 -2.423 1.00 82.00 111 PHE A N 1
ATOM 903 C CA . PHE A 1 111 ? 1.758 -5.040 -2.664 1.00 82.00 111 PHE A CA 1
ATOM 904 C C . PHE A 1 111 ? 3.008 -4.924 -3.538 1.00 82.00 111 PHE A C 1
ATOM 906 O O . PHE A 1 111 ? 2.999 -4.171 -4.502 1.00 82.00 111 PHE A O 1
ATOM 913 N N . LEU A 1 112 ? 4.077 -5.665 -3.239 1.00 82.38 112 LEU A N 1
ATOM 914 C CA . LEU A 1 112 ? 5.333 -5.579 -3.991 1.00 82.38 112 LEU A CA 1
ATOM 915 C C . LEU A 1 112 ? 5.233 -6.179 -5.401 1.00 82.38 112 LEU A C 1
ATOM 917 O O . LEU A 1 112 ? 5.742 -5.574 -6.342 1.00 82.38 112 LEU A O 1
ATOM 921 N N . GLU A 1 113 ? 4.547 -7.312 -5.561 1.00 85.06 113 GLU A N 1
ATOM 922 C CA . GLU A 1 113 ? 4.308 -7.968 -6.860 1.00 85.06 113 GLU A CA 1
ATOM 923 C C . GLU A 1 113 ? 3.592 -7.045 -7.849 1.00 85.06 113 GLU A C 1
ATOM 925 O O . GLU A 1 113 ? 3.841 -7.075 -9.051 1.00 85.06 113 GLU A O 1
ATOM 930 N N . VAL A 1 114 ? 2.711 -6.190 -7.339 1.00 84.69 114 VAL A N 1
ATOM 931 C CA . VAL A 1 114 ? 1.956 -5.232 -8.143 1.00 84.69 114 VAL A CA 1
ATOM 932 C C . VAL A 1 114 ? 2.869 -4.173 -8.792 1.00 84.69 114 VAL A C 1
ATOM 934 O O . VAL A 1 114 ? 2.552 -3.689 -9.881 1.00 84.69 114 VAL A O 1
ATOM 937 N N . PHE A 1 115 ? 4.018 -3.854 -8.181 1.00 85.81 115 PHE A N 1
ATOM 938 C CA . PHE A 1 115 ? 4.993 -2.894 -8.719 1.00 85.81 115 PHE A CA 1
ATOM 939 C C . PHE A 1 115 ? 6.192 -3.551 -9.425 1.00 85.81 115 PHE A C 1
ATOM 941 O O . PHE A 1 115 ? 6.763 -2.919 -10.312 1.00 85.81 115 PHE A O 1
ATOM 948 N N . ASP A 1 116 ? 6.574 -4.787 -9.083 1.00 85.31 116 ASP A N 1
ATOM 949 C CA . ASP A 1 116 ? 7.668 -5.536 -9.736 1.00 85.31 116 ASP A CA 1
ATOM 950 C C . ASP A 1 116 ? 7.218 -6.104 -11.096 1.00 85.31 116 ASP A C 1
ATOM 952 O O . ASP A 1 116 ? 7.037 -7.306 -11.292 1.00 85.31 116 ASP A O 1
ATOM 956 N N . ARG A 1 117 ? 6.997 -5.217 -12.072 1.00 81.69 117 ARG A N 1
ATOM 957 C CA . ARG A 1 117 ? 6.505 -5.582 -13.413 1.00 81.69 117 ARG A CA 1
ATOM 958 C C . ARG A 1 117 ? 7.537 -6.358 -14.222 1.00 81.69 117 ARG A C 1
ATOM 960 O O . ARG A 1 117 ? 7.175 -7.093 -15.141 1.00 81.69 117 ARG A O 1
ATOM 967 N N . ASN A 1 118 ? 8.817 -6.167 -13.922 1.00 78.69 118 ASN A N 1
ATOM 968 C CA . ASN A 1 118 ? 9.917 -6.813 -14.628 1.00 78.69 118 ASN A CA 1
ATOM 969 C C . ASN A 1 118 ? 10.362 -8.154 -14.004 1.00 78.69 118 ASN A C 1
ATOM 971 O O . ASN A 1 118 ? 11.247 -8.798 -14.576 1.00 78.69 118 ASN A O 1
ATOM 975 N N . ASN A 1 119 ? 9.730 -8.591 -12.906 1.00 72.75 119 ASN A N 1
ATOM 976 C CA . ASN A 1 119 ? 10.007 -9.831 -12.172 1.00 72.75 119 ASN A CA 1
ATOM 977 C C . ASN A 1 119 ? 11.480 -9.982 -11.756 1.00 72.75 119 ASN A C 1
ATOM 979 O O . ASN A 1 119 ? 12.060 -11.069 -11.868 1.00 72.75 119 ASN A O 1
ATOM 983 N N . LYS A 1 120 ? 12.121 -8.902 -11.301 1.00 73.62 120 LYS A N 1
ATOM 984 C CA . LYS A 1 120 ? 13.523 -8.945 -10.842 1.00 73.62 120 LYS A CA 1
ATOM 985 C C . LYS A 1 120 ? 13.666 -9.203 -9.344 1.00 73.62 120 LYS A C 1
ATOM 987 O O . LYS A 1 120 ? 14.791 -9.165 -8.844 1.00 73.62 120 LYS A O 1
ATOM 992 N N . ASN A 1 121 ? 12.577 -9.523 -8.643 1.00 77.81 121 ASN A N 1
ATOM 993 C CA . ASN A 1 121 ? 12.534 -9.678 -7.187 1.00 77.81 121 ASN A CA 1
ATOM 994 C C . ASN A 1 121 ? 12.971 -8.388 -6.471 1.00 77.81 121 ASN A C 1
ATOM 996 O O . ASN A 1 121 ? 13.736 -8.412 -5.502 1.00 77.81 121 ASN A O 1
ATOM 1000 N N . GLY A 1 122 ? 12.517 -7.249 -6.990 1.00 83.12 122 GLY A N 1
ATOM 1001 C CA . GLY A 1 122 ? 12.890 -5.918 -6.528 1.00 83.12 122 GLY A CA 1
ATOM 1002 C C . GLY A 1 122 ? 12.431 -4.839 -7.499 1.00 83.12 122 GLY A C 1
ATOM 1003 O O . GLY A 1 122 ? 12.075 -5.128 -8.634 1.00 83.12 122 GLY A O 1
ATOM 1004 N N . LEU A 1 123 ? 12.449 -3.584 -7.053 1.00 89.88 123 LEU A N 1
ATOM 1005 C CA . LEU A 1 123 ? 11.972 -2.467 -7.866 1.00 89.88 123 LEU A CA 1
ATOM 1006 C C . LEU A 1 123 ? 13.137 -1.733 -8.515 1.00 89.88 123 LEU A C 1
ATOM 1008 O O . LEU A 1 123 ? 14.088 -1.323 -7.840 1.00 89.88 123 LEU A O 1
ATOM 1012 N N . ASN A 1 124 ? 13.043 -1.537 -9.825 1.00 91.06 124 ASN A N 1
ATOM 1013 C CA . ASN A 1 124 ? 13.900 -0.603 -10.541 1.00 91.06 124 ASN A CA 1
ATOM 1014 C C . ASN A 1 124 ? 13.471 0.854 -10.261 1.00 91.06 124 ASN A C 1
ATOM 1016 O O . ASN A 1 124 ? 12.492 1.114 -9.561 1.00 91.06 124 ASN A O 1
ATOM 1020 N N . GLN A 1 125 ? 14.196 1.822 -10.821 1.00 90.44 125 GLN A N 1
ATOM 1021 C CA . GLN A 1 125 ? 13.920 3.240 -10.580 1.00 90.44 125 GLN A CA 1
ATOM 1022 C C . GLN A 1 125 ? 12.518 3.685 -11.022 1.00 90.44 125 GLN A C 1
ATOM 1024 O O . GLN A 1 125 ? 11.852 4.414 -10.290 1.00 90.44 125 GLN A O 1
ATOM 1029 N N . GLU A 1 126 ? 12.064 3.259 -12.198 1.00 90.50 126 GLU A N 1
ATOM 1030 C CA . GLU A 1 126 ? 10.747 3.625 -12.729 1.00 90.50 126 GLU A CA 1
ATOM 1031 C C . GLU A 1 126 ? 9.622 3.048 -11.863 1.00 90.50 126 GLU A C 1
ATOM 1033 O O . GLU A 1 126 ? 8.695 3.761 -11.477 1.00 90.50 126 GLU A O 1
ATOM 1038 N N . GLU A 1 127 ? 9.738 1.774 -11.490 1.00 90.62 127 GLU A N 1
ATOM 1039 C CA . GLU A 1 127 ? 8.788 1.079 -10.617 1.00 90.62 127 GLU A CA 1
ATOM 1040 C C . GLU A 1 127 ? 8.750 1.713 -9.223 1.00 90.62 127 GLU A C 1
ATOM 1042 O O . GLU A 1 127 ? 7.679 1.933 -8.654 1.00 90.62 127 GLU A O 1
ATOM 1047 N N . PHE A 1 128 ? 9.915 2.092 -8.695 1.00 90.62 128 PHE A N 1
ATOM 1048 C CA . PHE A 1 128 ? 10.021 2.804 -7.428 1.00 90.62 128 PHE A CA 1
ATOM 1049 C C . PHE A 1 128 ? 9.406 4.211 -7.488 1.00 90.62 128 PHE A C 1
ATOM 1051 O O . PHE A 1 128 ? 8.797 4.679 -6.524 1.00 90.62 128 PHE A O 1
ATOM 1058 N N . PHE A 1 129 ? 9.518 4.906 -8.617 1.00 89.94 129 PHE A N 1
ATOM 1059 C CA . PHE A 1 129 ? 8.904 6.222 -8.787 1.00 89.94 129 PHE A CA 1
ATOM 1060 C C . PHE A 1 129 ? 7.384 6.134 -8.850 1.00 89.94 129 PHE A C 1
ATOM 1062 O O . PHE A 1 129 ? 6.709 6.929 -8.191 1.00 89.94 129 PHE A O 1
ATOM 1069 N N . VAL A 1 130 ? 6.843 5.141 -9.556 1.00 89.62 130 VAL A N 1
ATOM 1070 C CA . VAL A 1 130 ? 5.403 4.848 -9.540 1.00 89.62 130 VAL A CA 1
ATOM 1071 C C . VAL A 1 130 ? 4.938 4.522 -8.119 1.00 89.62 130 VAL A C 1
ATOM 1073 O O . VAL A 1 130 ? 3.943 5.089 -7.661 1.00 89.62 130 VAL A O 1
ATOM 1076 N N . LEU A 1 131 ? 5.698 3.707 -7.381 1.00 89.38 131 LEU A N 1
ATOM 1077 C CA . LEU A 1 131 ? 5.430 3.418 -5.973 1.00 89.38 131 LEU A CA 1
ATOM 1078 C C . LEU A 1 131 ? 5.348 4.702 -5.129 1.00 89.38 131 LEU A C 1
ATOM 1080 O O . LEU A 1 131 ? 4.399 4.863 -4.365 1.00 89.38 131 LEU A O 1
ATOM 1084 N N . ILE A 1 132 ? 6.302 5.632 -5.259 1.00 87.00 132 ILE A N 1
ATOM 1085 C CA . ILE A 1 132 ? 6.274 6.893 -4.496 1.00 87.00 132 ILE A CA 1
ATOM 1086 C C . ILE A 1 132 ? 5.027 7.716 -4.824 1.00 87.00 132 ILE A C 1
ATOM 1088 O O . ILE A 1 132 ? 4.426 8.282 -3.908 1.00 87.00 132 ILE A O 1
ATOM 1092 N N . ILE A 1 133 ? 4.638 7.803 -6.099 1.00 86.50 133 ILE A N 1
ATOM 1093 C CA . ILE A 1 133 ? 3.424 8.527 -6.494 1.00 86.50 133 ILE A CA 1
ATOM 1094 C C . ILE A 1 133 ? 2.208 7.914 -5.806 1.00 86.50 133 ILE A C 1
ATOM 1096 O O . ILE A 1 133 ? 1.453 8.645 -5.170 1.00 86.50 133 ILE A O 1
ATOM 1100 N N . ILE A 1 134 ? 2.070 6.589 -5.841 1.00 84.44 134 ILE A N 1
ATOM 1101 C CA . ILE A 1 134 ? 0.967 5.886 -5.179 1.00 84.44 134 ILE A CA 1
ATOM 1102 C C . ILE A 1 134 ? 0.985 6.100 -3.664 1.00 84.44 134 ILE A C 1
ATOM 1104 O O . ILE A 1 134 ? -0.033 6.468 -3.084 1.00 84.44 134 ILE A O 1
ATOM 1108 N N . VAL A 1 135 ? 2.139 5.954 -3.012 1.00 83.06 135 VAL A N 1
ATOM 1109 C CA . VAL A 1 135 ? 2.287 6.204 -1.569 1.00 83.06 135 VAL A CA 1
ATOM 1110 C C . VAL A 1 135 ? 1.876 7.635 -1.220 1.00 83.06 135 VAL A C 1
ATOM 1112 O O . VAL A 1 135 ? 1.147 7.858 -0.255 1.00 83.06 135 VAL A O 1
ATOM 1115 N N . LYS A 1 136 ? 2.285 8.621 -2.024 1.00 80.81 136 LYS A N 1
ATOM 1116 C CA . LYS A 1 136 ? 1.868 10.016 -1.843 1.00 80.81 136 LYS A CA 1
ATOM 1117 C C . LYS A 1 136 ? 0.366 10.192 -2.023 1.00 80.81 136 LYS A C 1
ATOM 1119 O O . LYS A 1 136 ? -0.229 10.914 -1.229 1.00 80.81 136 LYS A O 1
ATOM 1124 N N . GLN A 1 137 ? -0.243 9.543 -3.012 1.00 75.38 137 GLN A N 1
ATOM 1125 C CA . GLN A 1 137 ? -1.693 9.589 -3.206 1.00 75.38 137 GLN A CA 1
ATOM 1126 C C . GLN A 1 137 ? -2.434 8.981 -2.013 1.00 75.38 137 GLN A C 1
ATOM 1128 O O . GLN A 1 137 ? -3.330 9.622 -1.478 1.00 75.38 137 GLN A O 1
ATOM 1133 N N . ILE A 1 138 ? -2.004 7.822 -1.513 1.00 73.38 138 ILE A N 1
ATOM 1134 C CA . ILE A 1 138 ? -2.604 7.174 -0.335 1.00 73.38 138 ILE A CA 1
ATOM 1135 C C . ILE A 1 138 ? -2.563 8.106 0.889 1.00 73.38 138 ILE A C 1
ATOM 1137 O O . ILE A 1 138 ? -3.563 8.249 1.601 1.00 73.38 138 ILE A O 1
ATOM 1141 N N . LEU A 1 139 ? -1.428 8.778 1.106 1.00 70.44 139 LEU A N 1
ATOM 1142 C CA . LEU A 1 139 ? -1.220 9.660 2.257 1.00 70.44 139 LEU A CA 1
ATOM 1143 C C . LEU A 1 139 ? -1.929 11.019 2.140 1.00 70.44 139 LEU A C 1
ATOM 1145 O O . LEU A 1 139 ? -2.322 11.582 3.158 1.00 70.44 139 LEU A O 1
ATOM 1149 N N . VAL A 1 140 ? -2.057 11.579 0.932 1.00 69.94 140 VAL A N 1
ATOM 1150 C CA . VAL A 1 140 ? -2.493 12.976 0.728 1.00 69.94 140 VAL A CA 1
ATOM 1151 C C . VAL A 1 140 ? -3.900 13.086 0.140 1.00 69.94 140 VAL A C 1
ATOM 1153 O O . VAL A 1 140 ? -4.626 14.021 0.476 1.00 69.94 140 VAL A O 1
ATOM 1156 N N . GLU A 1 141 ? -4.302 12.170 -0.740 1.00 68.88 141 GLU A N 1
ATOM 1157 C CA . GLU A 1 141 ? -5.577 12.250 -1.458 1.00 68.88 141 GLU A CA 1
ATOM 1158 C C . GLU A 1 141 ? -6.729 11.624 -0.642 1.00 68.88 141 GLU A C 1
ATOM 1160 O O . GLU A 1 141 ? -6.547 10.735 0.203 1.00 68.88 141 GLU A O 1
ATOM 1165 N N . LEU A 1 142 ? -7.946 12.135 -0.866 1.00 65.62 142 LEU A N 1
ATOM 1166 C CA . LEU A 1 142 ? -9.178 11.539 -0.339 1.00 65.62 142 LEU A CA 1
ATOM 1167 C C . LEU A 1 142 ? -9.400 10.155 -0.974 1.00 65.62 142 LEU A C 1
ATOM 1169 O O . LEU A 1 142 ? -8.886 9.879 -2.053 1.00 65.62 142 LEU A O 1
ATOM 1173 N N . LEU A 1 143 ? -10.172 9.289 -0.307 1.00 68.62 143 LEU A N 1
ATOM 1174 C CA . LEU A 1 143 ? -10.563 7.981 -0.851 1.00 68.62 143 LEU A CA 1
ATOM 1175 C C . LEU A 1 143 ? -11.194 8.147 -2.246 1.00 68.62 143 LEU A C 1
ATOM 1177 O O . LEU A 1 143 ? -12.186 8.865 -2.387 1.00 68.62 143 LEU A O 1
ATOM 1181 N N . ASP A 1 144 ? -10.646 7.463 -3.253 1.00 76.38 144 ASP A N 1
ATOM 1182 C CA . ASP A 1 144 ? -11.258 7.396 -4.581 1.00 76.38 144 ASP A CA 1
ATOM 1183 C C . ASP A 1 144 ? -12.516 6.525 -4.508 1.00 76.38 144 ASP A C 1
ATOM 1185 O O . ASP A 1 144 ? -12.451 5.302 -4.387 1.00 76.38 144 ASP A O 1
ATOM 1189 N N . ILE A 1 145 ? -13.676 7.180 -4.571 1.00 76.88 145 ILE A N 1
ATOM 1190 C CA . ILE A 1 145 ? -14.989 6.541 -4.452 1.00 76.88 145 ILE A CA 1
ATOM 1191 C C . ILE A 1 145 ? -15.164 5.428 -5.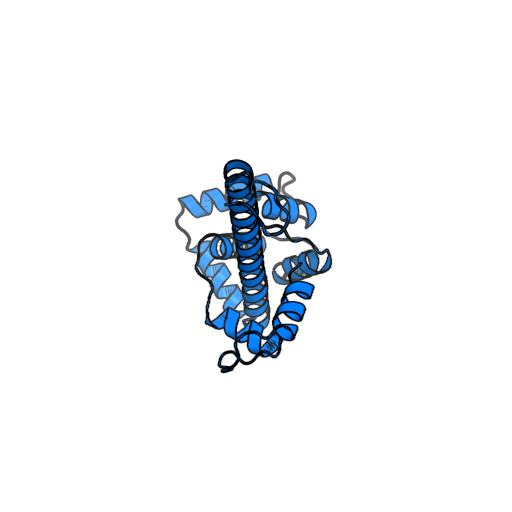490 1.00 76.88 145 ILE A C 1
ATOM 1193 O O . ILE A 1 145 ? -15.764 4.409 -5.164 1.00 76.88 145 ILE A O 1
ATOM 1197 N N . ASN A 1 146 ? -14.628 5.581 -6.704 1.00 81.50 146 ASN A N 1
ATOM 1198 C CA . ASN A 1 146 ? -14.789 4.576 -7.755 1.00 81.50 146 ASN A CA 1
ATOM 1199 C C . ASN A 1 146 ? -13.945 3.331 -7.461 1.00 81.50 146 ASN A C 1
ATOM 1201 O O . ASN A 1 146 ? -14.438 2.211 -7.581 1.00 81.50 146 ASN A O 1
ATOM 1205 N N . ALA A 1 147 ? -12.698 3.523 -7.021 1.00 79.38 147 ALA A N 1
ATOM 1206 C CA . ALA A 1 147 ? -11.815 2.421 -6.643 1.00 79.38 147 ALA A CA 1
ATOM 1207 C C . ALA A 1 147 ? -12.342 1.673 -5.409 1.00 79.38 147 ALA A C 1
ATOM 1209 O O . ALA A 1 147 ? -12.298 0.446 -5.344 1.00 79.38 147 ALA A O 1
ATOM 1210 N N . VAL A 1 148 ? -12.886 2.407 -4.434 1.00 79.94 148 VAL A N 1
ATOM 1211 C CA . VAL A 1 148 ? -13.507 1.817 -3.242 1.00 79.94 148 VAL A CA 1
ATOM 1212 C C . VAL A 1 148 ? -14.795 1.085 -3.609 1.00 79.94 148 VAL A C 1
ATOM 1214 O O . VAL A 1 148 ? -15.010 -0.022 -3.127 1.00 79.94 148 VAL A O 1
ATOM 1217 N N . GLN A 1 149 ? -15.632 1.653 -4.479 1.00 82.94 149 GLN A N 1
ATOM 1218 C CA . GLN A 1 149 ? -16.839 0.983 -4.953 1.00 82.94 149 GLN A CA 1
ATOM 1219 C C . GLN A 1 149 ? -16.497 -0.346 -5.636 1.00 82.94 149 GLN A C 1
ATOM 1221 O O . GLN A 1 149 ? -17.059 -1.372 -5.261 1.00 82.94 149 GLN A O 1
ATOM 1226 N N . SER A 1 150 ? -15.552 -0.338 -6.580 1.00 84.31 150 SER A N 1
ATOM 1227 C CA . SER A 1 150 ? -15.104 -1.548 -7.281 1.00 84.31 150 SER A CA 1
ATOM 1228 C C . SER A 1 150 ? -14.547 -2.590 -6.303 1.00 84.31 150 SER A C 1
ATOM 1230 O O . SER A 1 150 ? -14.986 -3.736 -6.328 1.00 84.31 150 SER A O 1
ATOM 1232 N N . LEU A 1 151 ? -13.706 -2.192 -5.337 1.00 83.31 151 LEU A N 1
ATOM 1233 C CA . LEU A 1 151 ? -13.227 -3.092 -4.278 1.00 83.31 151 LEU A CA 1
ATOM 1234 C C . LEU A 1 151 ? -14.389 -3.746 -3.507 1.00 83.31 151 LEU A C 1
ATOM 1236 O O . LEU A 1 151 ? -14.388 -4.952 -3.256 1.00 83.31 151 LEU A O 1
ATOM 1240 N N . PHE A 1 152 ? -15.389 -2.960 -3.109 1.00 80.81 152 PHE A N 1
ATOM 1241 C CA . PHE A 1 152 ? -16.521 -3.472 -2.341 1.00 80.81 152 PHE A CA 1
ATOM 1242 C C . PHE A 1 152 ? -17.398 -4.414 -3.166 1.00 80.81 152 PHE A C 1
ATOM 1244 O O . PHE A 1 152 ? -17.765 -5.478 -2.667 1.00 80.81 152 PHE A O 1
ATOM 1251 N N . GLU A 1 153 ? -17.701 -4.062 -4.413 1.00 84.94 153 GLU A N 1
ATOM 1252 C CA . GLU A 1 153 ? -18.600 -4.836 -5.271 1.00 84.94 153 GLU A CA 1
ATOM 1253 C C . GLU A 1 153 ? -17.926 -6.098 -5.832 1.00 84.94 153 GLU A C 1
ATOM 1255 O O . GLU A 1 153 ? -18.533 -7.168 -5.806 1.00 84.94 153 GLU A O 1
ATOM 1260 N N . GLU A 1 154 ? -16.671 -6.008 -6.275 1.00 84.56 154 GLU A N 1
ATOM 1261 C CA . GLU A 1 154 ? -15.971 -7.086 -6.988 1.00 84.56 154 GLU A CA 1
ATOM 1262 C C . GLU A 1 154 ? -15.181 -8.012 -6.057 1.00 84.56 154 GLU A C 1
ATOM 1264 O O . GLU A 1 154 ? -15.202 -9.228 -6.244 1.00 84.56 154 GLU A O 1
ATOM 1269 N N . VAL A 1 155 ? -14.509 -7.467 -5.035 1.00 81.69 155 VAL A N 1
ATOM 1270 C CA . VAL A 1 155 ? -13.657 -8.262 -4.129 1.00 81.69 155 VAL A CA 1
ATOM 1271 C C . VAL A 1 155 ? -14.451 -8.735 -2.918 1.00 81.69 155 VAL A C 1
ATOM 1273 O O . VAL A 1 155 ? -14.466 -9.923 -2.578 1.00 81.69 155 VAL A O 1
ATOM 1276 N N . TYR A 1 156 ? -15.161 -7.821 -2.256 1.00 81.69 156 TYR A N 1
ATOM 1277 C CA . TYR A 1 156 ? -15.902 -8.180 -1.049 1.00 81.69 156 TYR A CA 1
ATOM 1278 C C . TYR A 1 156 ? -17.295 -8.747 -1.331 1.00 81.69 156 TYR A C 1
ATOM 1280 O O . TYR A 1 156 ? -17.812 -9.476 -0.475 1.00 81.69 156 TYR A O 1
ATOM 1288 N N . GLY A 1 157 ? -17.862 -8.497 -2.517 1.00 78.75 157 GLY A N 1
ATOM 1289 C CA . GLY A 1 157 ? -19.219 -8.911 -2.887 1.00 78.75 157 GLY A CA 1
ATOM 1290 C C . GLY A 1 157 ? -20.308 -8.120 -2.153 1.00 78.75 157 GLY A C 1
ATOM 1291 O O . GLY A 1 157 ? -21.403 -8.635 -1.929 1.00 78.75 157 GLY A O 1
ATOM 1292 N N . ILE A 1 158 ? -19.993 -6.898 -1.718 1.00 79.44 158 ILE A N 1
ATOM 1293 C CA . ILE A 1 158 ? -20.864 -6.012 -0.943 1.00 79.44 158 ILE A CA 1
ATOM 1294 C C . ILE A 1 158 ? -21.478 -4.976 -1.898 1.00 79.44 158 ILE A C 1
ATOM 1296 O O . ILE A 1 158 ? -20.741 -4.160 -2.452 1.00 79.44 158 ILE A O 1
ATOM 1300 N N . PRO A 1 159 ? -22.814 -4.940 -2.075 1.00 77.94 159 PRO A N 1
ATOM 1301 C CA . PRO A 1 159 ? -23.451 -3.972 -2.964 1.00 77.94 159 PRO A CA 1
ATOM 1302 C C . PRO A 1 159 ? -23.284 -2.541 -2.439 1.00 77.94 159 PRO A C 1
ATOM 1304 O O . PRO A 1 159 ? -23.756 -2.222 -1.344 1.00 77.94 159 PRO A O 1
ATOM 1307 N N . TRP A 1 160 ? -22.695 -1.651 -3.242 1.00 74.62 160 TRP A N 1
ATOM 1308 C CA . TRP A 1 160 ? -22.380 -0.275 -2.828 1.00 74.62 160 TRP A CA 1
ATOM 1309 C C . TRP A 1 160 ? -23.617 0.545 -2.437 1.00 74.62 160 TRP A C 1
ATOM 1311 O O . TRP A 1 160 ? -23.566 1.405 -1.561 1.00 74.62 160 TRP A O 1
ATOM 1321 N N . LYS A 1 161 ? -24.758 0.252 -3.072 1.00 71.25 161 LYS A N 1
ATOM 1322 C CA . LYS A 1 161 ? -26.049 0.935 -2.861 1.00 71.25 161 LYS A CA 1
ATOM 1323 C C . LYS A 1 161 ? -27.014 0.174 -1.946 1.00 71.25 161 LYS A C 1
ATOM 1325 O O . LYS A 1 161 ? -28.215 0.447 -1.972 1.00 71.25 161 LYS A O 1
ATOM 1330 N N . SER A 1 162 ? -26.533 -0.804 -1.180 1.00 67.25 162 SER A N 1
ATOM 1331 C CA . SER A 1 162 ? -27.388 -1.549 -0.254 1.00 67.25 162 SER A CA 1
ATOM 1332 C C . SER A 1 162 ? -28.030 -0.611 0.785 1.00 67.25 162 SER A C 1
ATOM 1334 O O . SER A 1 162 ? -27.353 0.197 1.415 1.00 67.25 162 SER A O 1
ATOM 1336 N N . LEU A 1 163 ? -29.355 -0.715 0.956 1.00 58.44 163 LEU A N 1
ATOM 1337 C CA . LEU A 1 163 ? -30.145 0.090 1.907 1.00 58.44 163 LEU A CA 1
ATOM 1338 C C . LEU A 1 163 ? -29.803 -0.231 3.366 1.00 58.44 163 LEU A C 1
ATOM 1340 O O . LEU A 1 163 ? -29.829 0.646 4.228 1.00 58.44 163 LEU A O 1
ATOM 1344 N N . SER A 1 164 ? -29.467 -1.490 3.639 1.00 56.81 164 SER A N 1
ATOM 1345 C CA . SER A 1 164 ? -28.685 -1.864 4.807 1.00 56.81 164 SER A CA 1
ATOM 1346 C C . SER A 1 164 ? -27.233 -1.538 4.484 1.00 56.81 164 SER A C 1
ATOM 1348 O O . SER A 1 164 ? -26.680 -2.127 3.560 1.00 56.81 164 SER A O 1
ATOM 1350 N N . SER A 1 165 ? -26.632 -0.598 5.209 1.00 59.72 165 SER A N 1
ATOM 1351 C CA . SER A 1 165 ? -25.190 -0.308 5.189 1.00 59.72 165 SER A CA 1
ATOM 1352 C C . SER A 1 165 ? -24.323 -1.579 5.318 1.00 59.72 165 SER A C 1
ATOM 1354 O O . SER A 1 165 ? -24.846 -2.683 5.422 1.00 59.72 165 SER A O 1
ATOM 1356 N N . ILE A 1 166 ? -22.993 -1.445 5.404 1.00 64.69 166 ILE A N 1
ATOM 1357 C CA . ILE A 1 166 ? -22.097 -2.571 5.737 1.00 64.69 166 ILE A CA 1
ATOM 1358 C C . ILE A 1 166 ? -22.644 -3.310 6.975 1.00 64.69 166 ILE A C 1
ATOM 1360 O O . ILE A 1 166 ? -22.653 -2.758 8.078 1.00 64.69 166 ILE A O 1
ATOM 1364 N N . ASP A 1 167 ? -23.152 -4.531 6.789 1.00 71.88 167 ASP A N 1
ATOM 1365 C CA . ASP A 1 167 ? -23.677 -5.347 7.882 1.00 71.88 167 ASP A CA 1
ATOM 1366 C C . ASP A 1 167 ? -22.528 -5.932 8.721 1.00 71.88 167 ASP A C 1
ATOM 1368 O O . ASP A 1 167 ? -21.363 -5.901 8.327 1.00 71.88 167 ASP A O 1
ATOM 1372 N N . VAL A 1 168 ? -22.834 -6.477 9.900 1.00 69.56 168 VAL A N 1
ATOM 1373 C CA . VAL A 1 168 ? -21.810 -6.975 10.836 1.00 69.56 168 VAL A CA 1
ATOM 1374 C C . VAL A 1 168 ? -20.955 -8.100 10.236 1.00 69.56 168 VAL A C 1
ATOM 1376 O O . VAL A 1 168 ? -19.775 -8.198 10.569 1.00 69.56 168 VAL A O 1
ATOM 1379 N N . ASN A 1 169 ? -21.506 -8.944 9.362 1.00 75.19 169 ASN A N 1
ATOM 1380 C CA . ASN A 1 169 ? -20.751 -10.018 8.714 1.00 75.19 169 ASN A CA 1
ATOM 1381 C C . ASN A 1 169 ? -19.851 -9.461 7.609 1.00 75.19 169 ASN A C 1
ATOM 1383 O O . ASN A 1 169 ? -18.682 -9.834 7.538 1.00 75.19 169 ASN A O 1
ATOM 1387 N N . SER A 1 170 ? -20.362 -8.517 6.820 1.00 72.06 170 SER A N 1
ATOM 1388 C CA . SER A 1 170 ? -19.585 -7.769 5.828 1.00 72.06 170 SER A CA 1
ATOM 1389 C C . SER A 1 170 ? -18.431 -6.995 6.478 1.00 72.06 170 SER A C 1
ATOM 1391 O O . SER A 1 170 ? -17.288 -7.090 6.035 1.00 72.06 170 SER A O 1
ATOM 1393 N N . LEU A 1 171 ? -18.685 -6.313 7.599 1.00 74.12 171 LEU A N 1
ATOM 1394 C CA . LEU A 1 171 ? -17.657 -5.610 8.368 1.00 74.12 171 LEU A CA 1
ATOM 1395 C C . LEU A 1 171 ? -16.628 -6.584 8.948 1.00 74.12 171 LEU A C 1
ATOM 1397 O O . LEU A 1 171 ? -15.434 -6.314 8.883 1.00 74.12 171 LEU A O 1
ATOM 1401 N N . LYS A 1 172 ? -17.067 -7.728 9.490 1.00 77.12 172 LYS A N 1
ATOM 1402 C CA . LYS A 1 172 ? -16.154 -8.776 9.968 1.00 77.12 172 LYS A CA 1
ATOM 1403 C C . LYS A 1 172 ? -15.251 -9.287 8.852 1.00 77.12 172 LYS A C 1
ATOM 1405 O O . LYS A 1 172 ? -14.059 -9.398 9.098 1.00 77.12 172 LYS A O 1
ATOM 1410 N N . LYS A 1 173 ? -15.794 -9.543 7.657 1.00 78.31 173 LYS A N 1
ATOM 1411 C CA . LYS A 1 173 ? -15.025 -9.993 6.487 1.00 78.31 173 LYS A CA 1
ATOM 1412 C C . LYS A 1 173 ? -13.950 -8.975 6.098 1.00 78.31 173 LYS A C 1
ATOM 1414 O O . LYS A 1 173 ? -12.783 -9.334 5.975 1.00 78.31 173 LYS A O 1
ATOM 1419 N N . ILE A 1 174 ? -14.317 -7.695 6.004 1.00 79.56 174 ILE A N 1
ATOM 1420 C CA . ILE A 1 174 ? -13.352 -6.623 5.717 1.00 79.56 174 ILE A CA 1
ATOM 1421 C C . ILE A 1 174 ? -12.285 -6.567 6.819 1.00 79.56 174 ILE A C 1
ATOM 1423 O O . ILE A 1 174 ? -11.097 -6.571 6.527 1.00 79.56 174 ILE A O 1
ATOM 1427 N N . LEU A 1 175 ? -12.689 -6.569 8.093 1.00 75.69 175 LEU A N 1
ATOM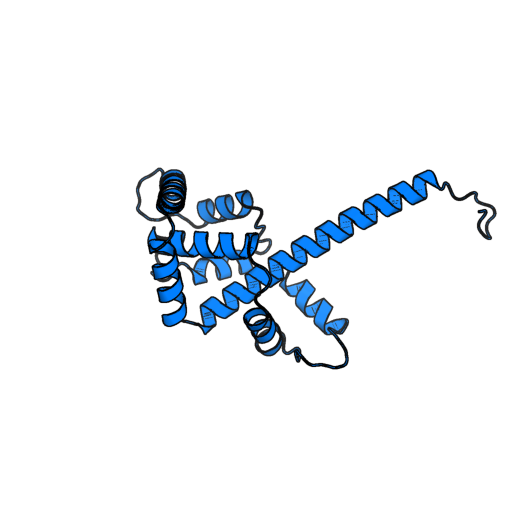 1428 C CA . LEU A 1 175 ? -11.762 -6.494 9.227 1.00 75.69 175 LEU A CA 1
ATOM 1429 C C . LEU A 1 175 ? -10.818 -7.697 9.326 1.00 75.69 175 LEU A C 1
ATOM 1431 O O . LEU A 1 175 ? -9.716 -7.529 9.836 1.00 75.69 175 LEU A O 1
ATOM 1435 N N . THR A 1 176 ? -11.226 -8.889 8.880 1.00 74.75 176 THR A N 1
ATOM 1436 C CA . THR A 1 176 ? -10.345 -10.067 8.836 1.00 74.75 176 THR A CA 1
ATOM 1437 C C . THR A 1 176 ? -9.313 -10.002 7.723 1.00 74.75 176 THR A C 1
ATOM 1439 O O . THR A 1 176 ? -8.251 -10.588 7.871 1.00 74.75 176 THR A O 1
ATOM 1442 N N . GLU A 1 177 ? -9.610 -9.312 6.624 1.00 70.12 177 GLU A N 1
ATOM 1443 C CA . GLU A 1 177 ? -8.687 -9.189 5.492 1.00 70.12 177 GLU A CA 1
ATOM 1444 C C . GLU A 1 177 ? -7.808 -7.935 5.578 1.00 70.12 177 GLU A C 1
ATOM 1446 O O . GLU A 1 177 ? -6.805 -7.847 4.880 1.00 70.12 177 GLU A O 1
ATOM 1451 N N . VAL A 1 178 ? -8.198 -6.951 6.390 1.00 65.50 178 VAL A N 1
ATOM 1452 C CA . VAL A 1 178 ? -7.518 -5.656 6.554 1.00 65.50 178 VAL A CA 1
ATOM 1453 C C . VAL A 1 178 ? -6.567 -5.620 7.767 1.00 65.50 178 VAL A C 1
ATOM 1455 O O . VAL A 1 178 ? -5.728 -4.725 7.839 1.00 65.50 178 VAL A O 1
ATOM 1458 N N . ARG A 1 179 ? -6.692 -6.549 8.725 1.00 52.03 179 ARG A N 1
ATOM 1459 C CA . ARG A 1 179 ? -5.847 -6.611 9.935 1.00 52.03 179 ARG A CA 1
ATOM 1460 C C . ARG A 1 179 ? -4.613 -7.488 9.775 1.00 52.03 179 ARG A C 1
ATOM 1462 O O . ARG A 1 179 ? -4.783 -8.641 9.334 1.00 52.03 179 ARG A O 1
#

pLDDT: mean 80.11, std 8.58, range [48.62, 91.06]

InterPro domains:
  IPR002048 EF-hand domain [PS50222] (103-138)
  IPR011992 EF-hand domain pair [SSF47473] (55-153)

Foldseek 3Di:
DADPVRDDPPVVVVVVVVVVVVVVVVVVVVLLLLLLLLLLLLQCLVVVPPVVLVVLLVVLVPDDPVVVVVLVVVVCVQPVVVPQWGALVSVQVVCVVLVNDDPDPVSSVSSQVSLPPVPPNTHGSSSSSSVVSSSCCSVPPDRDPVSSCCCCCPVLVHHPPDPDDCDPVSVVVSVVVSD

Sequence (179 aa):
MVTKTGYLIDTKLLEQVWEYERSDNIKRISEFIDAIKIKSTLHALKEGGEIFWRQLLIKSSTVPSNIQEKMFSIWIGLDEENRGIIDSSKILKFLKSQGINLTSEHDIREFLEVFDRNNKNGLNQEEFFVLIIIVKQILVELLDINAVQSLFEEVYGIPWKSLSSIDVNSLKKILTEVR

Radius of gyration: 21.06 Å; chains: 1; bounding box: 55×32×66 Å

Organism: Plasmodium falciparum (isolate Palo Alto / Uganda) (NCBI:txid57270)